Protein AF-Q9BG71-F1 (afdb_monomer_lite)

Structure (mmCIF, N/CA/C/O backbone):
data_AF-Q9BG71-F1
#
_entry.id   AF-Q9BG71-F1
#
loop_
_atom_site.group_PDB
_atom_site.id
_atom_site.type_symbol
_atom_site.label_atom_id
_atom_site.label_alt_id
_atom_site.label_comp_id
_atom_site.label_asym_id
_atom_site.label_entity_id
_atom_site.label_seq_id
_atom_site.pdbx_PDB_ins_code
_atom_site.Cartn_x
_atom_site.Cartn_y
_atom_site.Cartn_z
_atom_site.occupancy
_atom_site.B_iso_or_equiv
_atom_site.auth_seq_id
_atom_site.auth_comp_id
_atom_site.auth_asym_id
_atom_site.auth_atom_id
_atom_site.pdbx_PDB_model_num
ATOM 1 N N . LEU A 1 1 ? -17.346 -0.437 0.609 1.00 78.50 1 LEU A N 1
ATOM 2 C CA . LEU A 1 1 ? -16.851 -0.534 -0.782 1.00 78.50 1 LEU A CA 1
ATOM 3 C C . LEU A 1 1 ? -15.787 0.518 -1.099 1.00 78.50 1 LEU A C 1
ATOM 5 O O . LEU A 1 1 ? -14.643 0.119 -1.230 1.00 78.50 1 LEU A O 1
ATOM 9 N N . GLY A 1 2 ? -16.079 1.828 -1.126 1.00 95.12 2 GLY A N 1
ATOM 10 C CA . GLY A 1 2 ? -15.083 2.847 -1.533 1.00 95.12 2 GLY A CA 1
ATOM 11 C C . GLY A 1 2 ? -13.740 2.826 -0.777 1.00 95.12 2 GLY A C 1
ATOM 12 O O . GLY A 1 2 ? -12.688 2.827 -1.405 1.00 95.12 2 GLY A O 1
ATOM 13 N N . CYS A 1 3 ? -13.757 2.728 0.560 1.00 96.31 3 CYS A N 1
ATOM 14 C CA . CYS A 1 3 ? -12.524 2.632 1.362 1.00 96.31 3 CYS A CA 1
ATOM 15 C C . CYS A 1 3 ? -11.703 1.372 1.050 1.00 96.31 3 CYS A C 1
ATOM 17 O O . CYS A 1 3 ? -10.487 1.454 0.918 1.00 96.31 3 CYS A O 1
ATOM 19 N N . GLN A 1 4 ? -12.368 0.218 0.935 1.00 97.06 4 GLN A N 1
ATOM 20 C CA . GLN A 1 4 ? -11.712 -1.069 0.677 1.00 97.06 4 GLN A CA 1
ATOM 21 C C . GLN A 1 4 ? -11.067 -1.068 -0.704 1.00 97.06 4 GLN A C 1
ATOM 23 O O . GLN A 1 4 ? -9.874 -1.319 -0.801 1.00 97.06 4 GLN A O 1
ATOM 28 N N . ALA A 1 5 ? -11.815 -0.649 -1.729 1.00 98.12 5 ALA A N 1
ATOM 29 C CA . ALA A 1 5 ? -11.295 -0.526 -3.086 1.00 98.12 5 ALA A CA 1
ATOM 30 C C . ALA A 1 5 ? -10.075 0.407 -3.140 1.00 98.12 5 ALA A C 1
ATOM 32 O O . ALA A 1 5 ? -9.062 0.067 -3.739 1.00 98.12 5 ALA A O 1
ATOM 33 N N . LEU A 1 6 ? -10.123 1.562 -2.463 1.00 97.94 6 LEU A N 1
ATOM 34 C CA . LEU A 1 6 ? -8.969 2.461 -2.397 1.00 97.94 6 LEU A CA 1
ATOM 35 C C . LEU A 1 6 ? -7.772 1.822 -1.672 1.00 97.94 6 LEU A C 1
ATOM 37 O O . LEU A 1 6 ? -6.649 1.919 -2.157 1.00 97.94 6 LEU A O 1
ATOM 41 N N . SER A 1 7 ? -8.000 1.175 -0.525 1.00 98.06 7 SER A N 1
ATOM 42 C CA . SER A 1 7 ? -6.960 0.469 0.239 1.00 98.06 7 SER A CA 1
ATOM 43 C C . SER A 1 7 ? -6.287 -0.625 -0.598 1.00 98.06 7 SER A C 1
ATOM 45 O O . SER A 1 7 ? -5.060 -0.713 -0.623 1.00 98.06 7 SER A O 1
ATOM 47 N N . GLU A 1 8 ? -7.082 -1.428 -1.307 1.00 98.31 8 GLU A N 1
ATOM 48 C CA . GLU A 1 8 ? -6.618 -2.496 -2.198 1.00 98.31 8 GLU A CA 1
ATOM 49 C C . GLU A 1 8 ? -5.824 -1.931 -3.379 1.00 98.31 8 GLU A C 1
ATOM 51 O O . GLU A 1 8 ? -4.729 -2.408 -3.662 1.00 98.31 8 GLU A O 1
ATOM 56 N N . MET A 1 9 ? -6.296 -0.849 -4.006 1.00 98.50 9 MET A N 1
ATOM 57 C CA . MET A 1 9 ? -5.572 -0.194 -5.099 1.00 98.50 9 MET A CA 1
ATOM 58 C C . MET A 1 9 ? -4.231 0.387 -4.642 1.00 98.50 9 MET A C 1
ATOM 60 O O . MET A 1 9 ? -3.225 0.223 -5.331 1.00 98.50 9 MET A O 1
ATOM 64 N N . ILE A 1 10 ? -4.178 1.045 -3.477 1.00 98.50 10 ILE A N 1
ATOM 65 C CA . ILE A 1 10 ? -2.911 1.557 -2.935 1.00 98.50 10 ILE A CA 1
ATOM 66 C C . ILE A 1 10 ? -1.932 0.402 -2.692 1.00 98.50 10 ILE A C 1
ATOM 68 O O . ILE A 1 10 ? -0.747 0.536 -2.997 1.00 98.50 10 ILE A O 1
ATOM 72 N N . GLN A 1 11 ? -2.412 -0.722 -2.157 1.00 98.62 11 GLN A N 1
ATOM 73 C CA . GLN A 1 11 ? -1.586 -1.906 -1.940 1.00 98.62 11 GLN A CA 1
ATOM 74 C C . GLN A 1 11 ? -1.078 -2.499 -3.259 1.00 98.62 11 GLN A C 1
ATOM 76 O O . GLN A 1 11 ? 0.128 -2.676 -3.403 1.00 98.62 11 GLN A O 1
ATOM 81 N N . PHE A 1 12 ? -1.957 -2.694 -4.244 1.00 98.75 12 PHE A N 1
ATOM 82 C CA . PHE A 1 12 ? -1.604 -3.178 -5.581 1.00 98.75 12 PHE A CA 1
ATOM 83 C C . PHE A 1 12 ? -0.495 -2.337 -6.229 1.00 98.75 12 PHE A C 1
ATOM 85 O O . PHE A 1 12 ? 0.496 -2.873 -6.724 1.00 98.75 12 PHE A O 1
ATOM 92 N N . TYR A 1 13 ? -0.595 -1.005 -6.173 1.00 98.75 13 TYR A N 1
ATOM 93 C CA . TYR A 1 13 ? 0.451 -0.148 -6.732 1.00 98.75 13 TYR A CA 1
ATOM 94 C C . TYR A 1 13 ? 1.794 -0.298 -6.013 1.00 98.75 13 TYR A C 1
ATOM 96 O O . TYR A 1 13 ? 2.830 -0.363 -6.673 1.00 98.75 13 TYR A O 1
ATOM 104 N N . LEU A 1 14 ? 1.784 -0.345 -4.679 1.00 98.69 14 LEU A N 1
ATOM 105 C CA . LEU A 1 14 ? 3.004 -0.420 -3.875 1.00 98.69 14 LEU A CA 1
ATOM 106 C C . LEU A 1 14 ? 3.688 -1.792 -3.948 1.00 98.69 14 LEU A C 1
ATOM 108 O O . LEU A 1 14 ? 4.912 -1.847 -3.875 1.00 98.69 14 LEU A O 1
ATOM 112 N N . GLU A 1 15 ? 2.921 -2.876 -4.070 1.00 98.50 15 GLU A N 1
ATOM 113 C CA . GLU A 1 15 ? 3.434 -4.252 -3.992 1.00 98.50 15 GLU A CA 1
ATOM 114 C C . GLU A 1 15 ? 3.619 -4.903 -5.367 1.00 98.50 15 GLU A C 1
ATOM 116 O O . GLU A 1 15 ? 4.545 -5.691 -5.546 1.00 98.50 15 GLU A O 1
ATOM 121 N N . GLU A 1 16 ? 2.793 -4.561 -6.361 1.00 98.31 16 GLU A N 1
ATOM 122 C CA . GLU A 1 16 ? 2.813 -5.233 -7.665 1.00 98.31 16 GLU A CA 1
ATOM 123 C C . GLU A 1 16 ? 3.274 -4.340 -8.819 1.00 98.31 16 GLU A C 1
ATOM 125 O O . GLU A 1 16 ? 3.972 -4.818 -9.715 1.00 98.31 16 GLU A O 1
ATOM 130 N N . VAL A 1 17 ? 2.904 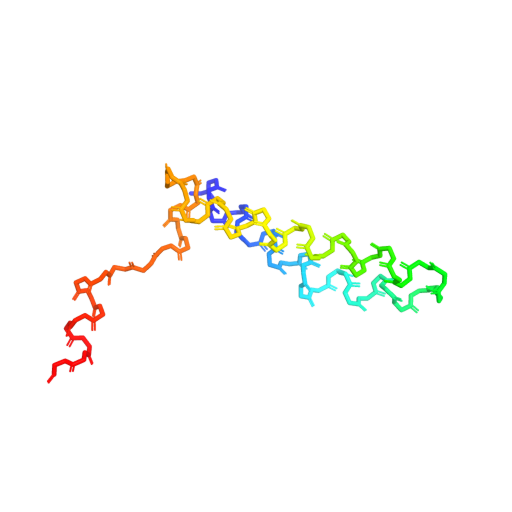-3.054 -8.822 1.00 98.44 17 VAL A N 1
ATOM 131 C CA . VAL A 1 17 ? 3.177 -2.155 -9.959 1.00 98.44 17 VAL A CA 1
ATOM 132 C C . VAL A 1 17 ? 4.541 -1.483 -9.840 1.00 98.44 17 VAL A C 1
ATOM 134 O O . VAL A 1 17 ? 5.382 -1.633 -10.726 1.00 98.44 17 VAL A O 1
ATOM 137 N N . MET A 1 18 ? 4.776 -0.735 -8.760 1.00 98.31 18 MET A N 1
ATOM 138 C CA . MET A 1 18 ? 5.992 0.068 -8.590 1.00 98.31 18 ME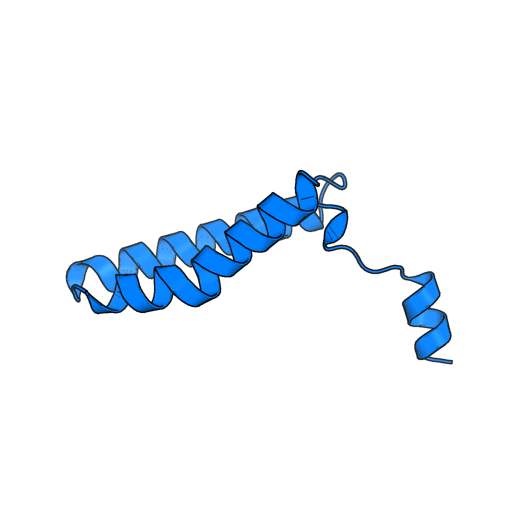T A CA 1
ATOM 139 C C . MET A 1 18 ? 7.278 -0.773 -8.607 1.00 98.31 18 MET A C 1
ATOM 141 O O . MET A 1 18 ? 8.188 -0.385 -9.339 1.00 98.31 18 MET A O 1
ATOM 145 N N . PRO A 1 19 ? 7.347 -1.952 -7.949 1.00 97.69 19 PRO A N 1
ATOM 146 C CA . PRO A 1 19 ? 8.545 -2.793 -8.005 1.00 97.69 19 PRO A CA 1
ATOM 147 C C . PRO A 1 19 ? 8.880 -3.301 -9.414 1.00 97.69 19 PRO A C 1
ATOM 149 O O . PRO A 1 19 ? 10.037 -3.561 -9.730 1.00 97.69 19 PRO A O 1
ATOM 152 N N . ARG A 1 20 ? 7.885 -3.456 -10.296 1.00 97.69 20 ARG A N 1
ATOM 153 C CA . ARG A 1 20 ? 8.130 -3.810 -11.705 1.00 97.69 20 ARG A CA 1
ATOM 154 C C . ARG A 1 20 ? 8.556 -2.584 -12.507 1.00 97.69 20 ARG A C 1
ATOM 156 O O . ARG A 1 20 ? 9.471 -2.677 -13.317 1.00 97.69 20 ARG A O 1
ATOM 163 N N . ALA A 1 21 ? 7.919 -1.441 -12.254 1.00 97.44 21 ALA A N 1
ATOM 164 C CA . ALA A 1 21 ? 8.205 -0.190 -12.944 1.00 97.44 21 ALA A CA 1
ATOM 165 C C . ALA A 1 21 ? 9.623 0.328 -12.663 1.00 97.44 21 ALA A C 1
ATOM 167 O O . ALA A 1 21 ? 10.305 0.745 -13.590 1.00 97.44 21 ALA A O 1
ATOM 168 N N . GLU A 1 22 ? 10.107 0.259 -11.420 1.00 96.19 22 GLU A N 1
ATOM 169 C CA . GLU A 1 22 ? 11.440 0.765 -11.058 1.00 96.19 22 GLU A CA 1
ATOM 170 C C . GLU A 1 22 ? 12.602 0.016 -11.734 1.00 96.19 22 GLU A C 1
ATOM 172 O O . GLU A 1 22 ? 13.713 0.535 -11.793 1.00 96.19 22 GLU A O 1
ATOM 177 N N . ASN A 1 23 ? 12.349 -1.197 -12.236 1.00 95.19 23 ASN A N 1
ATOM 178 C CA . ASN A 1 23 ? 13.336 -2.036 -12.915 1.00 95.19 23 ASN A CA 1
ATOM 179 C C . ASN A 1 23 ? 13.375 -1.815 -14.435 1.00 95.19 23 ASN A C 1
ATOM 181 O O . ASN A 1 23 ? 14.196 -2.428 -15.112 1.00 95.19 23 ASN A O 1
ATOM 185 N N . HIS A 1 24 ? 12.487 -0.979 -14.981 1.00 94.81 24 HIS A N 1
ATOM 186 C CA . HIS A 1 24 ? 12.403 -0.753 -16.423 1.00 94.81 24 HIS A CA 1
ATOM 187 C C . HIS A 1 24 ? 13.553 0.111 -16.957 1.00 94.81 24 HIS A C 1
ATOM 189 O O . HIS A 1 24 ? 14.047 -0.148 -18.050 1.00 94.81 24 HIS A O 1
ATOM 195 N N . ASP A 1 25 ? 13.988 1.107 -16.183 1.00 93.62 25 ASP A N 1
ATOM 196 C CA . ASP A 1 25 ? 15.074 2.016 -16.551 1.00 93.62 25 ASP A CA 1
ATOM 197 C C . ASP A 1 25 ? 15.780 2.531 -15.269 1.00 93.62 25 ASP A C 1
ATOM 199 O O . ASP A 1 25 ? 15.103 2.981 -14.332 1.00 93.62 25 ASP A O 1
ATOM 203 N N . PRO A 1 26 ? 17.125 2.450 -15.173 1.00 94.25 26 PRO A N 1
ATOM 204 C CA . PRO A 1 26 ? 17.883 2.985 -14.041 1.00 94.25 26 PRO A CA 1
ATOM 205 C C . PRO A 1 26 ? 17.581 4.453 -13.713 1.00 94.25 26 PRO A C 1
ATOM 207 O O . PRO A 1 26 ? 17.555 4.813 -12.532 1.00 94.25 26 PRO A O 1
ATOM 210 N N . ASP A 1 27 ? 17.307 5.280 -14.722 1.00 96.69 27 ASP A N 1
ATOM 211 C CA . ASP A 1 27 ? 17.077 6.715 -14.562 1.00 96.69 27 ASP A CA 1
ATOM 212 C C . ASP A 1 27 ? 15.733 7.000 -13.877 1.00 96.69 27 ASP A C 1
ATOM 214 O O . ASP A 1 27 ? 15.599 7.976 -13.134 1.00 96.69 27 ASP A O 1
ATOM 218 N N . ILE A 1 28 ? 14.737 6.117 -14.029 1.00 96.00 28 ILE A N 1
ATOM 219 C CA . ILE A 1 28 ? 13.422 6.291 -13.392 1.00 96.00 28 ILE A CA 1
ATOM 220 C C . ILE A 1 28 ? 13.340 5.679 -11.995 1.00 96.00 28 ILE A C 1
ATOM 222 O O . ILE A 1 28 ? 12.436 6.037 -11.235 1.00 96.00 28 ILE A O 1
ATOM 226 N N . LYS A 1 29 ? 14.260 4.778 -11.627 1.00 97.00 29 LYS A N 1
ATOM 227 C CA . LYS A 1 29 ? 14.201 4.012 -10.370 1.00 97.00 29 LYS A CA 1
ATOM 228 C C . LYS A 1 29 ? 13.993 4.910 -9.152 1.00 97.00 29 LYS A C 1
ATOM 230 O O . LYS A 1 29 ? 13.100 4.684 -8.336 1.00 97.00 29 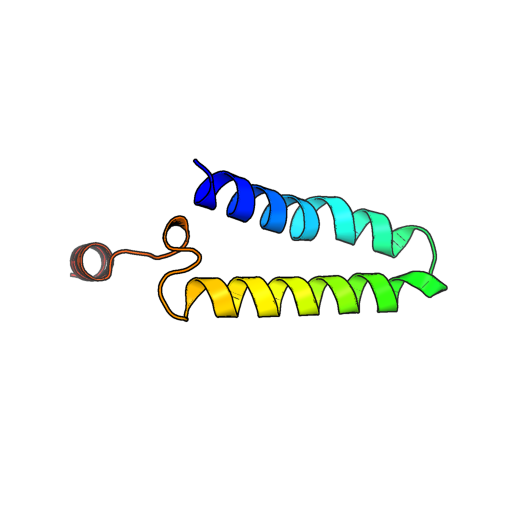LYS A O 1
ATOM 235 N N . ASN A 1 30 ? 14.785 5.976 -9.050 1.00 97.50 30 ASN A N 1
ATOM 236 C CA . ASN A 1 30 ? 14.701 6.921 -7.934 1.00 97.50 30 ASN A CA 1
ATOM 237 C C . ASN A 1 30 ? 13.376 7.698 -7.923 1.00 97.50 30 ASN A C 1
ATOM 239 O O . ASN A 1 30 ? 12.829 7.976 -6.854 1.00 97.50 30 ASN A O 1
ATOM 243 N N . HIS A 1 31 ? 12.829 8.012 -9.098 1.00 98.25 31 HIS A N 1
ATOM 244 C CA . HIS A 1 31 ? 11.544 8.691 -9.225 1.00 98.25 31 HIS A CA 1
ATOM 245 C C . HIS A 1 31 ? 10.376 7.783 -8.820 1.00 98.25 31 HIS A C 1
ATOM 247 O O . HIS A 1 31 ? 9.509 8.217 -8.059 1.00 98.25 31 HIS A O 1
ATOM 253 N N . VAL A 1 32 ? 10.383 6.517 -9.252 1.00 98.31 32 VAL A N 1
ATOM 254 C CA . VAL A 1 32 ? 9.367 5.519 -8.873 1.00 98.31 32 VAL A CA 1
ATOM 255 C C . VAL A 1 32 ? 9.406 5.252 -7.367 1.00 98.31 32 VAL A C 1
ATOM 257 O O . VAL A 1 32 ? 8.365 5.295 -6.709 1.00 98.31 32 VAL A O 1
ATOM 260 N N . ASN A 1 33 ? 10.601 5.101 -6.791 1.00 97.94 33 ASN A N 1
ATOM 261 C CA . ASN A 1 33 ? 10.771 4.941 -5.346 1.00 97.94 33 ASN A CA 1
ATOM 262 C C . ASN A 1 33 ? 10.249 6.151 -4.561 1.00 97.94 33 ASN A C 1
ATOM 264 O O . ASN A 1 33 ? 9.486 5.999 -3.606 1.00 97.94 33 ASN A O 1
ATOM 268 N N . SER A 1 34 ? 10.597 7.369 -4.991 1.00 98.44 34 SER A N 1
ATOM 269 C CA . SER A 1 34 ? 10.097 8.599 -4.365 1.00 98.44 34 SER A CA 1
ATOM 270 C C . SER A 1 34 ? 8.567 8.699 -4.415 1.00 98.44 34 SER A C 1
ATOM 272 O O . SER A 1 34 ? 7.933 9.112 -3.439 1.00 98.44 34 SER A O 1
ATOM 274 N N . LEU A 1 35 ? 7.955 8.291 -5.531 1.00 98.75 35 LEU A N 1
ATOM 275 C CA . LEU A 1 35 ? 6.503 8.243 -5.675 1.00 98.75 35 LEU A CA 1
ATOM 276 C C . LEU A 1 35 ? 5.870 7.239 -4.700 1.00 98.75 35 LEU A C 1
ATOM 278 O O . LEU A 1 35 ? 4.887 7.578 -4.035 1.00 98.75 35 LEU A O 1
ATOM 282 N N . GLY A 1 36 ? 6.455 6.047 -4.562 1.00 98.50 36 GLY A N 1
ATOM 283 C CA . GLY A 1 36 ? 6.016 5.039 -3.596 1.00 98.50 36 GLY A CA 1
ATOM 284 C C . GLY A 1 36 ? 6.038 5.550 -2.157 1.00 98.50 36 GLY A C 1
ATOM 285 O O . GLY A 1 36 ? 5.057 5.391 -1.426 1.00 98.50 36 GLY A O 1
ATOM 286 N N . GLU A 1 37 ? 7.094 6.260 -1.757 1.00 98.69 37 GLU A N 1
ATOM 287 C CA . GLU A 1 37 ? 7.185 6.846 -0.413 1.00 98.69 37 GLU A CA 1
ATOM 288 C C . GLU A 1 37 ? 6.152 7.957 -0.167 1.00 98.69 37 GLU A C 1
ATOM 290 O O . GLU A 1 37 ? 5.539 8.029 0.907 1.00 98.69 37 GLU A O 1
ATOM 295 N N . LYS A 1 38 ? 5.873 8.796 -1.173 1.00 98.81 38 LYS A N 1
ATOM 296 C CA . LYS A 1 38 ? 4.799 9.804 -1.090 1.00 98.81 38 LYS A CA 1
ATOM 297 C C . LYS A 1 38 ? 3.427 9.144 -0.934 1.00 98.81 38 LYS A C 1
ATOM 299 O O . LYS A 1 38 ? 2.622 9.598 -0.117 1.00 98.81 38 LYS A O 1
ATOM 30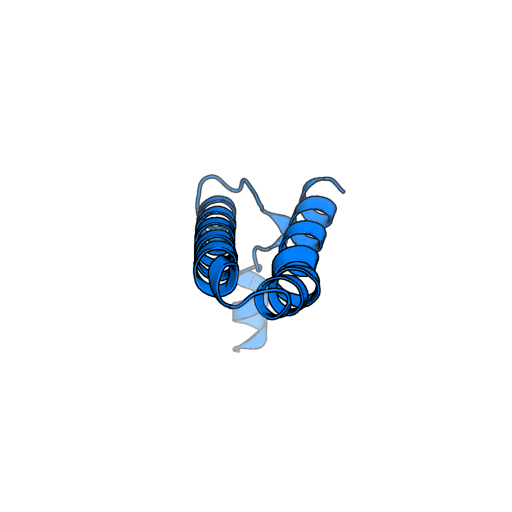4 N N . LEU A 1 39 ? 3.173 8.054 -1.658 1.00 98.75 39 LEU A N 1
ATOM 305 C CA . LEU A 1 39 ? 1.920 7.307 -1.572 1.00 98.75 39 LEU A CA 1
ATOM 306 C C . LEU A 1 39 ? 1.746 6.629 -0.202 1.00 98.75 39 LEU A C 1
ATOM 308 O O . LEU A 1 39 ? 0.682 6.751 0.409 1.00 98.75 39 LEU A O 1
ATOM 312 N N . LYS A 1 40 ? 2.800 5.998 0.338 1.00 98.69 40 LYS A N 1
ATOM 313 C CA . LYS A 1 40 ? 2.812 5.450 1.709 1.00 98.69 40 LYS A CA 1
ATOM 314 C C . LYS A 1 40 ? 2.521 6.534 2.749 1.00 98.69 40 LYS A C 1
ATOM 316 O O . LYS A 1 40 ? 1.698 6.332 3.644 1.00 98.69 40 LYS A O 1
ATOM 321 N N . THR A 1 41 ? 3.151 7.700 2.606 1.00 98.62 41 THR A N 1
ATOM 322 C CA . THR A 1 41 ? 2.940 8.851 3.498 1.00 98.62 41 THR A CA 1
ATOM 323 C C . THR A 1 41 ? 1.485 9.324 3.470 1.00 98.62 41 THR A C 1
ATOM 325 O O . THR A 1 41 ? 0.885 9.542 4.527 1.00 98.62 41 THR A O 1
ATOM 328 N N . LEU A 1 42 ? 0.882 9.427 2.281 1.00 98.38 42 LEU A N 1
ATOM 329 C CA . LEU A 1 42 ? -0.529 9.780 2.134 1.00 98.38 42 LEU A CA 1
ATOM 330 C C . LEU A 1 42 ? -1.446 8.735 2.789 1.00 98.38 42 LEU A C 1
ATOM 332 O O . LEU A 1 42 ? -2.289 9.106 3.608 1.00 98.38 42 LEU A O 1
ATOM 336 N N . ARG A 1 43 ? -1.244 7.441 2.502 1.00 98.00 43 ARG A N 1
ATOM 337 C CA . ARG A 1 43 ? -2.003 6.328 3.107 1.00 98.00 43 ARG A CA 1
ATOM 338 C C . ARG A 1 43 ? -1.969 6.394 4.635 1.00 98.00 43 ARG A C 1
ATOM 340 O O . ARG A 1 43 ? -3.01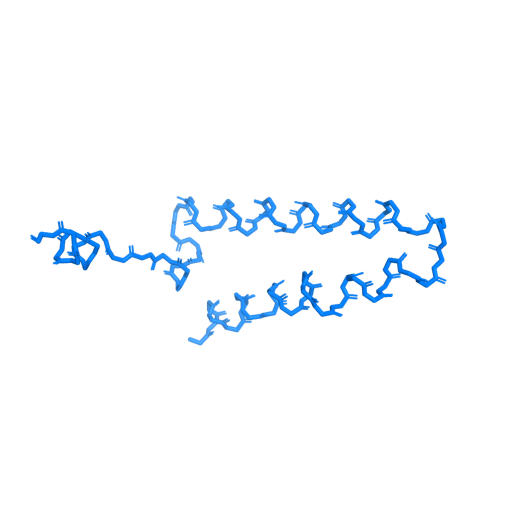0 6.339 5.290 1.00 98.00 43 ARG A O 1
ATOM 347 N N . LEU A 1 44 ? -0.782 6.603 5.213 1.00 98.12 44 LEU A N 1
ATOM 348 C CA . LEU A 1 44 ? -0.605 6.750 6.660 1.00 98.12 44 LEU A CA 1
ATOM 349 C C . LEU A 1 44 ? -1.387 7.935 7.233 1.00 98.12 44 LEU A C 1
ATOM 351 O O . LEU A 1 44 ? -1.989 7.802 8.303 1.00 98.12 44 LEU A O 1
ATOM 355 N N . ARG A 1 45 ? -1.393 9.079 6.540 1.00 97.62 45 ARG A N 1
ATOM 356 C CA . ARG A 1 45 ? -2.131 10.273 6.972 1.00 97.62 45 ARG A CA 1
ATOM 357 C C . ARG A 1 45 ? -3.642 10.046 6.930 1.00 97.62 45 ARG A C 1
ATOM 359 O O . ARG A 1 45 ? -4.316 10.378 7.900 1.00 97.62 45 ARG A O 1
ATOM 366 N N . LEU A 1 46 ? -4.159 9.419 5.872 1.00 96.62 46 LEU A N 1
ATOM 367 C CA . LEU A 1 46 ? -5.584 9.080 5.749 1.00 96.62 46 LEU A CA 1
ATOM 368 C C . LEU A 1 46 ? -6.041 8.070 6.814 1.00 96.62 46 LEU A C 1
ATOM 370 O O . LEU A 1 46 ? -7.153 8.178 7.334 1.00 96.62 46 LEU A O 1
ATOM 374 N N . ARG A 1 47 ? -5.176 7.114 7.175 1.00 96.06 47 ARG A N 1
ATOM 375 C CA . ARG A 1 47 ? -5.452 6.133 8.234 1.00 96.06 47 ARG A CA 1
ATOM 376 C C . ARG A 1 47 ? -5.507 6.778 9.622 1.00 96.06 47 ARG A C 1
ATOM 3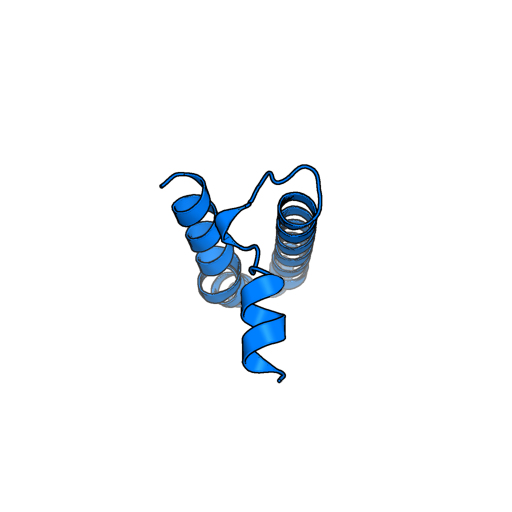78 O O . ARG A 1 47 ? -6.409 6.487 10.404 1.00 96.06 47 ARG A O 1
ATOM 385 N N . ARG A 1 48 ? -4.545 7.655 9.942 1.00 95.38 48 ARG A N 1
ATOM 386 C CA . ARG A 1 48 ? -4.390 8.251 11.286 1.00 95.38 48 ARG A CA 1
ATOM 387 C C . ARG A 1 48 ? -5.315 9.440 11.547 1.00 95.38 48 ARG A C 1
ATOM 389 O O . ARG A 1 48 ? -5.758 9.619 12.678 1.00 95.38 48 ARG A O 1
ATOM 396 N N . CYS A 1 49 ? -5.581 10.270 10.543 1.00 94.50 49 CYS A N 1
ATOM 397 C CA . CYS A 1 49 ? -6.283 11.539 10.721 1.00 94.50 49 CYS A CA 1
ATOM 398 C C . CYS A 1 49 ? -7.754 11.427 10.301 1.00 94.50 49 CYS A C 1
ATOM 400 O O . CYS A 1 49 ? -8.056 10.871 9.249 1.00 94.50 49 CYS A O 1
ATOM 402 N N . HIS A 1 50 ? -8.666 11.980 11.111 1.00 92.69 50 HIS A N 1
ATOM 403 C CA . HIS A 1 50 ? -10.097 12.184 10.807 1.00 92.69 50 HIS A CA 1
ATOM 404 C C . HIS A 1 50 ? -10.878 10.970 10.259 1.00 92.69 50 HIS A C 1
ATOM 406 O O . HIS A 1 50 ? -11.984 11.136 9.759 1.00 92.69 50 HIS A O 1
ATOM 412 N N . ARG A 1 51 ? -10.341 9.747 10.390 1.00 89.50 51 ARG A N 1
ATOM 413 C CA . ARG A 1 51 ? -10.946 8.501 9.890 1.00 89.50 51 ARG A CA 1
ATOM 414 C C . ARG A 1 51 ? -11.261 8.541 8.386 1.00 89.50 51 ARG A C 1
ATOM 416 O O . ARG A 1 51 ? -12.297 8.030 7.977 1.00 89.50 51 ARG A O 1
ATOM 423 N N . PHE A 1 52 ? -10.374 9.104 7.562 1.00 95.56 52 PHE A N 1
ATOM 424 C CA . PHE A 1 52 ? -10.557 9.102 6.102 1.00 95.56 52 PHE A CA 1
ATOM 425 C C . PHE A 1 52 ? -10.406 7.711 5.471 1.00 95.56 52 PHE A C 1
ATOM 427 O O . PHE A 1 52 ? -11.037 7.431 4.455 1.00 95.56 52 PHE A O 1
ATOM 434 N N . LEU A 1 53 ? -9.611 6.826 6.083 1.00 96.62 53 LEU A N 1
ATOM 435 C CA . LEU A 1 53 ? -9.433 5.442 5.635 1.00 96.62 53 LEU A CA 1
ATOM 436 C C . LEU A 1 53 ? -9.770 4.444 6.762 1.00 96.62 53 LEU A C 1
ATOM 438 O O . LEU A 1 53 ? -8.884 3.786 7.308 1.00 96.62 53 LEU A O 1
ATOM 442 N N . PRO A 1 54 ? -11.050 4.350 7.174 1.00 95.94 54 PRO A N 1
ATOM 443 C CA . PRO A 1 54 ? -11.440 3.623 8.381 1.00 95.94 54 PRO A CA 1
ATOM 444 C C . PRO A 1 54 ? -11.324 2.099 8.251 1.00 95.94 54 PRO A C 1
ATOM 446 O O . PRO A 1 54 ? -11.173 1.426 9.264 1.00 95.94 54 PRO A O 1
ATOM 449 N N . CYS A 1 55 ? -11.373 1.555 7.032 1.00 96.06 55 CYS A N 1
ATOM 450 C CA . CYS A 1 55 ? -11.281 0.118 6.767 1.00 96.06 55 CYS A CA 1
ATOM 451 C C . CYS A 1 55 ? -9.895 -0.479 7.073 1.00 96.06 55 CYS A C 1
ATOM 453 O O . CYS A 1 55 ? -9.791 -1.688 7.243 1.00 96.06 55 CYS A O 1
ATOM 455 N N . GLU A 1 56 ? -8.850 0.347 7.194 1.00 96.44 56 GLU A N 1
ATOM 456 C CA . GLU A 1 56 ? -7.513 -0.099 7.613 1.00 96.44 56 GLU A CA 1
ATOM 457 C C . GLU A 1 56 ? -7.290 -0.040 9.132 1.00 96.44 56 GLU A C 1
ATOM 459 O O . GLU A 1 56 ? -6.233 -0.442 9.629 1.00 96.44 56 GLU A O 1
ATOM 464 N N . ASN A 1 57 ? -8.250 0.497 9.886 1.00 94.69 57 ASN A N 1
ATOM 465 C CA . ASN A 1 57 ? -8.125 0.619 11.331 1.00 94.69 57 ASN A CA 1
ATOM 466 C C . ASN A 1 57 ? -8.502 -0.691 12.025 1.00 94.69 57 ASN A C 1
ATOM 468 O O . ASN A 1 57 ? -9.454 -1.372 11.650 1.00 94.69 57 ASN A O 1
ATOM 472 N N . LYS A 1 58 ? -7.774 -1.012 13.095 1.00 93.50 58 LYS A N 1
ATOM 473 C CA . LYS A 1 58 ? -8.052 -2.166 13.952 1.00 93.50 58 LYS A CA 1
ATOM 474 C C . LYS A 1 58 ? -8.844 -1.740 15.185 1.00 93.50 58 LYS A C 1
ATOM 476 O O . LYS A 1 58 ? -8.688 -0.627 15.691 1.00 93.50 58 LYS A O 1
ATOM 481 N N . SER A 1 59 ? -9.705 -2.632 15.669 1.00 94.94 59 SER A N 1
ATOM 482 C CA . SER A 1 59 ? -10.457 -2.408 16.905 1.00 94.94 59 SER A CA 1
ATOM 483 C C . SER A 1 59 ? -9.564 -2.645 18.121 1.00 94.94 59 SER A C 1
ATOM 485 O O . SER A 1 59 ? -9.129 -3.771 18.354 1.00 94.94 59 SER A O 1
ATOM 487 N N . LYS A 1 60 ? -9.356 -1.603 18.938 1.00 94.94 60 LYS A N 1
ATOM 488 C CA . LYS A 1 60 ? -8.602 -1.705 20.200 1.00 94.94 60 LYS A CA 1
ATOM 489 C C . LYS A 1 60 ? -9.223 -2.702 21.181 1.00 94.94 60 LYS A C 1
ATOM 491 O O . LYS A 1 60 ? -8.497 -3.394 21.879 1.00 94.94 60 LYS A O 1
ATOM 496 N N . ALA A 1 61 ? -10.553 -2.794 21.219 1.00 97.19 61 ALA A N 1
ATOM 497 C CA . ALA A 1 61 ? -11.246 -3.742 22.090 1.00 97.19 61 ALA A CA 1
ATOM 498 C C . ALA A 1 61 ? -10.925 -5.193 21.699 1.00 97.19 61 ALA A C 1
ATOM 500 O O . ALA A 1 61 ? -10.635 -6.021 22.554 1.00 97.19 61 ALA A O 1
ATOM 501 N N . VAL A 1 62 ? -10.904 -5.486 20.394 1.00 97.25 62 VAL A N 1
ATOM 502 C CA . VAL A 1 62 ? -10.520 -6.814 19.894 1.00 97.25 62 VAL A CA 1
ATOM 503 C C . VAL A 1 62 ? -9.047 -7.105 20.190 1.00 97.25 62 VAL A C 1
ATOM 505 O O . VAL A 1 62 ? -8.710 -8.236 20.521 1.00 97.25 62 VAL A O 1
ATOM 508 N N . GLU A 1 63 ? -8.168 -6.106 20.092 1.00 96.81 63 GLU A N 1
ATOM 509 C CA . GLU A 1 63 ? -6.754 -6.261 20.456 1.00 96.81 63 GLU A CA 1
ATOM 510 C C . GLU A 1 63 ? -6.573 -6.584 21.946 1.00 96.81 63 GLU A C 1
ATOM 512 O O . GLU A 1 63 ? -5.837 -7.513 22.261 1.00 96.81 63 GLU A O 1
ATOM 517 N N . GLN A 1 64 ? -7.297 -5.904 22.842 1.00 97.00 64 GLN A N 1
ATOM 518 C CA . GLN A 1 64 ? -7.259 -6.170 24.287 1.00 97.00 64 GLN A CA 1
ATOM 519 C C . GLN A 1 64 ? -7.725 -7.587 24.636 1.00 97.00 64 GLN A C 1
ATOM 521 O O . GLN A 1 64 ? -7.082 -8.255 25.439 1.00 97.00 64 GLN A O 1
ATOM 526 N N . VAL A 1 65 ? -8.800 -8.064 23.998 1.00 97.50 65 VAL A N 1
ATOM 527 C CA . VAL A 1 65 ? -9.296 -9.440 24.183 1.00 97.50 65 VAL A CA 1
ATOM 528 C C . VAL A 1 65 ? -8.276 -10.479 23.709 1.00 97.50 65 VAL A C 1
ATOM 530 O O . VAL A 1 65 ? -8.173 -11.536 24.312 1.00 97.50 65 VAL A O 1
ATOM 533 N N . LYS A 1 66 ? -7.504 -10.199 22.650 1.00 96.69 66 LYS A N 1
ATOM 534 C CA . LYS A 1 66 ? -6.463 -11.119 22.152 1.00 96.69 66 LYS A CA 1
ATOM 535 C C . LYS A 1 66 ? -5.205 -11.164 23.023 1.00 96.69 66 LYS A C 1
ATOM 537 O O . LYS A 1 66 ? -4.425 -12.098 22.874 1.00 96.69 66 LYS A O 1
ATOM 542 N N . SER A 1 67 ? -4.966 -10.135 23.835 1.00 94.88 67 SER A N 1
ATOM 543 C CA . SER A 1 67 ? -3.772 -10.007 24.682 1.00 94.88 67 SER A CA 1
ATOM 544 C C . SER A 1 67 ? -3.981 -10.409 26.144 1.00 94.88 67 SER A C 1
ATOM 546 O O . SER A 1 67 ? -3.012 -10.383 26.900 1.00 94.88 67 SER A O 1
ATOM 548 N N . ALA A 1 68 ? -5.224 -10.685 26.545 1.00 84.38 68 ALA A N 1
ATOM 549 C CA . ALA A 1 68 ? -5.577 -11.197 27.868 1.00 84.38 68 ALA A CA 1
ATOM 550 C C . ALA A 1 68 ? -5.404 -12.720 27.916 1.00 84.38 68 ALA A C 1
ATOM 552 O O . ALA A 1 68 ? -4.967 -13.213 28.977 1.00 84.38 68 ALA A O 1
#

pLDDT: mean 96.47, std 3.2, range [78.5, 98.81]

Sequence (68 aa):
LGCQALSEMIQFYLEEVMPRAENHDPDIKNHVNSLGEKLKTLRLRLRRCHRFLPCENKSKAVEQVKSA

Organism: Canis lupus familiaris (NCBI:txid9615)

InterPro domains:
  IPR009079 Four-helical cytokine-like, core [G3DSA:1.20.1250.10] (1-68)
  IPR009079 Four-helical cytokine-like, core [SSF47266] (2-67)
  IPR020443 Interleukin-10/19/20/24/26 [PF00726] (1-67)
  IPR020443 Interleukin-10/19/20/24/26 [PTHR48482] (2-67)
  IPR020443 Interleukin-10/19/20/24/26 [SM00188] (1-68)

Foldseek 3Di:
DVLVVVVVVLCCCLPPNLVVVLPPDVVCVVVSVVVNVVSVVVVVCCVPPPVNNVVPDDDPVVVVVVVD

Secondary structure (DSSP, 8-state):
-HHHHHHHHHHHIIIIIHHHHTTS-HHHHHHHHHHHHHHHHHHHHHHHSTTSSGGGPPPHHHHHHHH-

Radius of gyration: 15.6 Å; chains: 1; bounding box: 35×23×44 Å